Protein AF-A0A1B7NKP1-F1 (afdb_monomer)

Structure (mmCIF, N/CA/C/O backbone):
data_AF-A0A1B7NKP1-F1
#
_entry.id   AF-A0A1B7NKP1-F1
#
loop_
_atom_site.group_PDB
_atom_site.id
_atom_site.type_symbol
_atom_site.label_atom_id
_atom_site.label_alt_id
_atom_site.label_comp_id
_atom_site.label_asym_id
_atom_site.label_entity_id
_atom_site.label_seq_id
_atom_site.pdbx_PDB_ins_code
_atom_site.Cartn_x
_atom_site.Cartn_y
_atom_site.Cartn_z
_atom_site.occupancy
_atom_site.B_iso_or_equiv
_atom_site.auth_seq_id
_atom_site.auth_comp_id
_atom_site.auth_asym_id
_atom_site.auth_atom_id
_atom_site.pdbx_PDB_model_num
ATOM 1 N N . MET A 1 1 ? 23.102 33.618 -2.587 1.00 54.59 1 MET A N 1
ATOM 2 C CA . MET A 1 1 ? 21.945 33.938 -1.726 1.00 54.59 1 MET A CA 1
ATOM 3 C C . MET A 1 1 ? 21.335 32.605 -1.342 1.00 54.59 1 MET A C 1
ATOM 5 O O . MET A 1 1 ? 20.872 31.903 -2.227 1.00 54.59 1 MET A O 1
ATOM 9 N N . THR A 1 2 ? 21.498 32.183 -0.093 1.00 71.25 2 THR A N 1
ATOM 10 C CA . THR A 1 2 ? 20.947 30.926 0.433 1.00 71.25 2 THR A CA 1
ATOM 11 C C . THR A 1 2 ? 19.439 31.083 0.579 1.00 71.25 2 THR A C 1
ATOM 13 O O . THR A 1 2 ? 18.993 32.068 1.164 1.00 71.25 2 THR A O 1
ATOM 16 N N . ASP A 1 3 ? 18.667 30.160 0.007 1.00 83.44 3 ASP A N 1
ATOM 17 C CA . ASP A 1 3 ? 17.209 30.192 0.085 1.00 83.44 3 ASP A CA 1
ATOM 18 C C . ASP A 1 3 ? 16.758 29.582 1.427 1.00 83.44 3 ASP A C 1
ATOM 20 O O . ASP A 1 3 ? 16.973 28.386 1.657 1.00 83.44 3 ASP A O 1
ATOM 24 N N . PRO A 1 4 ? 16.169 30.374 2.340 1.00 83.25 4 PRO A N 1
ATOM 25 C CA . PRO A 1 4 ? 15.751 29.892 3.655 1.00 83.25 4 PRO A CA 1
ATOM 26 C C . PRO A 1 4 ? 14.661 28.813 3.574 1.00 83.25 4 PRO A C 1
ATOM 28 O O . PRO A 1 4 ? 14.541 28.002 4.493 1.00 83.25 4 PRO A O 1
ATOM 31 N N . ILE A 1 5 ? 13.888 28.760 2.482 1.00 84.56 5 ILE A N 1
ATOM 32 C CA . ILE A 1 5 ? 12.845 27.743 2.289 1.00 84.56 5 ILE A CA 1
ATOM 33 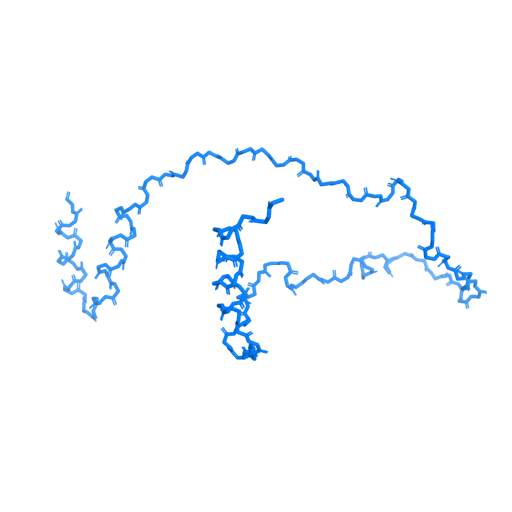C C . ILE A 1 5 ? 13.465 26.363 2.059 1.00 84.56 5 ILE A C 1
ATOM 35 O O . ILE A 1 5 ? 12.994 25.374 2.622 1.00 84.56 5 ILE A O 1
ATOM 39 N N . ILE A 1 6 ? 14.556 26.299 1.291 1.00 87.25 6 ILE A N 1
ATOM 40 C CA . ILE A 1 6 ? 15.289 25.053 1.042 1.00 87.25 6 ILE A CA 1
ATOM 41 C C . ILE A 1 6 ? 15.914 24.533 2.340 1.00 87.25 6 ILE A C 1
ATOM 43 O O . ILE A 1 6 ? 15.741 23.365 2.675 1.00 87.25 6 ILE A O 1
ATOM 47 N N . GLN A 1 7 ? 16.533 25.411 3.134 1.00 84.94 7 GLN A N 1
ATOM 48 C CA . GLN A 1 7 ? 17.125 25.026 4.422 1.00 84.94 7 GLN A CA 1
ATOM 49 C C . GLN A 1 7 ? 16.086 24.511 5.425 1.00 84.94 7 GLN A C 1
ATOM 51 O O . GLN A 1 7 ? 16.351 23.566 6.172 1.00 84.94 7 GLN A O 1
ATOM 56 N N . LEU A 1 8 ? 14.892 25.109 5.443 1.00 85.75 8 LEU A N 1
ATOM 57 C CA . LEU A 1 8 ? 13.801 24.650 6.295 1.00 85.75 8 LEU A CA 1
ATOM 58 C C . LEU A 1 8 ? 13.312 23.258 5.872 1.00 85.75 8 LEU A C 1
ATOM 60 O O . LEU A 1 8 ? 13.147 22.386 6.725 1.00 85.75 8 LEU A O 1
ATOM 64 N N . ALA A 1 9 ? 13.119 23.033 4.569 1.00 86.56 9 ALA A N 1
ATOM 65 C CA . ALA A 1 9 ? 12.706 21.734 4.042 1.00 86.56 9 ALA A CA 1
ATOM 66 C C . ALA A 1 9 ? 13.744 20.638 4.344 1.00 86.56 9 ALA A C 1
ATOM 68 O O . ALA A 1 9 ? 13.381 19.567 4.830 1.00 86.56 9 ALA A O 1
ATOM 69 N N . GLU A 1 10 ? 15.032 20.929 4.145 1.00 88.25 10 GLU A N 1
ATOM 70 C CA . GLU A 1 10 ? 16.140 20.021 4.467 1.00 88.25 10 GLU A CA 1
ATOM 71 C C . GLU A 1 10 ? 16.208 19.701 5.967 1.00 88.25 10 GLU A C 1
ATOM 73 O O . GLU A 1 10 ? 16.397 18.546 6.352 1.00 88.25 10 GLU A O 1
ATOM 78 N N . THR A 1 11 ? 16.006 20.702 6.828 1.00 90.12 11 THR A N 1
ATOM 79 C CA . THR A 1 11 ? 16.003 20.517 8.289 1.00 90.12 11 THR A CA 1
ATOM 80 C C . THR A 1 11 ? 14.841 19.637 8.736 1.00 90.12 11 THR A C 1
ATOM 82 O O . THR A 1 11 ? 15.030 18.724 9.534 1.00 90.12 11 THR A O 1
ATOM 85 N N . ILE A 1 12 ? 13.637 19.860 8.202 1.00 86.56 12 ILE A N 1
ATOM 86 C CA . ILE A 1 12 ? 12.468 19.029 8.522 1.00 86.56 12 ILE A CA 1
ATOM 87 C C . ILE A 1 12 ? 12.694 17.594 8.040 1.00 86.56 12 ILE A C 1
ATOM 89 O O . ILE A 1 12 ? 12.423 16.640 8.772 1.00 86.56 12 ILE A O 1
ATOM 93 N N . GLN A 1 13 ? 13.229 17.430 6.830 1.00 86.19 13 GLN A N 1
ATOM 94 C CA . GLN A 1 13 ? 13.495 16.114 6.267 1.00 86.19 13 GLN A CA 1
ATOM 95 C C . GLN A 1 13 ? 14.549 15.355 7.083 1.00 86.19 13 GLN A C 1
ATOM 97 O O . GLN A 1 13 ? 14.334 14.193 7.425 1.00 86.19 13 GLN A O 1
ATOM 102 N N . THR A 1 14 ? 15.648 16.007 7.461 1.00 86.44 14 THR A N 1
ATOM 103 C CA . THR A 1 14 ? 16.713 15.380 8.259 1.00 86.44 14 THR A CA 1
ATOM 104 C C . THR A 1 14 ? 16.302 15.123 9.708 1.00 86.44 14 THR A C 1
ATOM 106 O O . THR A 1 14 ? 16.667 14.085 10.256 1.00 86.44 14 THR A O 1
ATOM 109 N N . ALA A 1 15 ? 15.475 15.984 10.308 1.00 85.62 15 ALA A N 1
ATOM 110 C CA . ALA A 1 15 ? 14.928 15.775 11.651 1.00 85.62 15 ALA A CA 1
ATOM 111 C C . ALA A 1 15 ? 13.947 14.590 11.735 1.00 85.62 15 ALA A C 1
ATOM 113 O O . ALA A 1 15 ? 13.729 14.053 12.819 1.00 85.62 15 ALA A O 1
ATOM 114 N N . SER A 1 16 ? 13.356 14.174 10.608 1.00 87.88 16 SER A N 1
ATOM 115 C CA . SER A 1 16 ? 12.444 13.022 10.550 1.00 87.88 16 SER A CA 1
ATOM 116 C C . SER A 1 16 ? 13.153 11.661 10.512 1.00 87.88 16 SER A C 1
ATOM 118 O O . SER A 1 16 ? 12.508 10.626 10.684 1.00 87.88 16 SER A O 1
ATOM 120 N N . ILE A 1 17 ? 14.472 11.643 10.293 1.00 87.19 17 ILE A N 1
ATOM 121 C CA . ILE A 1 17 ? 15.261 10.411 10.231 1.00 87.19 17 ILE A CA 1
ATOM 122 C C . ILE A 1 17 ? 15.359 9.821 11.638 1.00 87.19 17 ILE A C 1
ATOM 124 O O . ILE A 1 17 ? 15.841 10.478 12.556 1.00 87.19 17 ILE A O 1
ATOM 128 N N . ASN A 1 18 ? 14.945 8.563 11.809 1.00 84.94 18 ASN A N 1
ATOM 129 C CA . ASN A 1 18 ? 15.154 7.836 13.057 1.00 84.94 18 ASN A CA 1
ATOM 130 C C . ASN A 1 18 ? 16.645 7.450 13.197 1.00 84.94 18 ASN A C 1
ATOM 132 O O . ASN A 1 18 ? 17.115 6.609 12.429 1.00 84.94 18 ASN A O 1
ATOM 136 N N . PRO A 1 19 ? 17.399 8.000 14.170 1.00 85.56 19 PRO A N 1
ATOM 137 C CA . PRO A 1 19 ? 18.820 7.687 14.339 1.00 85.56 19 PRO A CA 1
ATOM 138 C C . PRO A 1 19 ? 19.075 6.283 14.909 1.00 85.56 19 PRO A C 1
ATOM 140 O O . PRO A 1 19 ? 20.198 5.789 14.828 1.00 85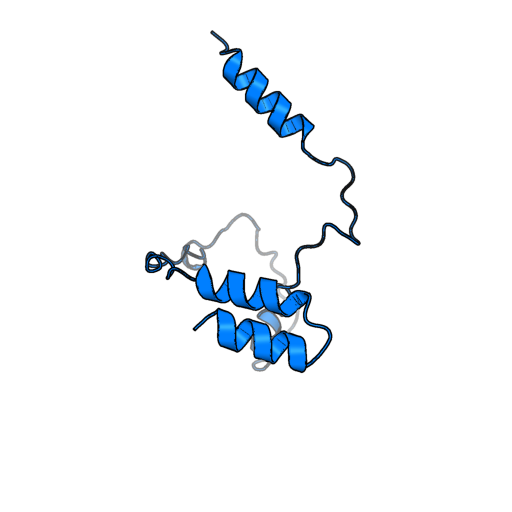.56 19 PRO A O 1
ATOM 143 N N . HIS A 1 20 ? 18.055 5.634 15.479 1.00 87.81 20 HIS A N 1
ATOM 144 C CA . HIS A 1 20 ? 18.163 4.312 16.099 1.00 87.81 20 HIS A CA 1
ATOM 145 C C . HIS A 1 20 ? 17.090 3.369 15.530 1.00 87.81 20 HIS A C 1
ATOM 147 O O . HIS A 1 20 ? 16.100 3.066 16.208 1.00 87.81 20 HIS A O 1
ATOM 153 N N . PRO A 1 21 ? 17.245 2.915 14.273 1.00 85.12 21 PRO A N 1
ATOM 154 C CA . PRO A 1 21 ? 16.324 1.953 13.679 1.00 85.12 21 PRO A CA 1
ATOM 155 C C . PRO A 1 21 ? 16.344 0.638 14.471 1.00 85.12 21 PRO A C 1
ATOM 157 O O . PRO A 1 21 ? 17.395 0.150 14.892 1.00 85.12 21 PRO A O 1
ATOM 160 N N . SER A 1 22 ? 15.169 0.050 14.696 1.00 83.62 22 SER A N 1
ATOM 161 C CA . SER A 1 22 ? 15.038 -1.237 15.387 1.00 83.62 22 SER A CA 1
ATOM 162 C C . SER A 1 22 ? 15.031 -2.364 14.363 1.00 83.62 22 SER A C 1
ATOM 164 O O . SER A 1 22 ? 14.118 -2.432 13.548 1.00 83.62 22 SER A O 1
ATOM 166 N N . ALA A 1 23 ? 15.974 -3.305 14.441 1.00 79.50 23 ALA A N 1
ATOM 167 C CA . ALA A 1 23 ? 15.996 -4.466 13.545 1.00 79.50 23 ALA A CA 1
ATOM 168 C C . ALA A 1 23 ? 14.705 -5.307 13.620 1.00 79.50 23 ALA A C 1
ATOM 170 O O . ALA A 1 23 ? 14.303 -5.922 12.646 1.00 79.50 23 ALA A O 1
ATOM 171 N N . THR A 1 24 ? 14.002 -5.316 14.752 1.00 81.44 24 THR A N 1
ATOM 172 C CA . THR A 1 24 ? 12.751 -6.076 14.879 1.00 81.44 24 THR A CA 1
ATOM 173 C C . THR A 1 24 ? 11.593 -5.460 14.082 1.00 81.44 24 THR A C 1
ATOM 175 O O . THR A 1 24 ? 10.676 -6.180 13.703 1.00 81.44 24 THR A O 1
ATOM 178 N N . HIS A 1 25 ? 11.618 -4.147 13.823 1.00 74.12 25 HIS A N 1
ATOM 179 C CA . HIS A 1 25 ? 10.470 -3.402 13.279 1.00 74.12 25 HIS A CA 1
ATOM 180 C C . HIS A 1 25 ? 10.761 -2.659 11.967 1.00 74.12 25 HIS A C 1
ATOM 182 O O . HIS A 1 25 ? 9.831 -2.360 11.228 1.00 74.12 25 HIS A O 1
ATOM 188 N N . ASP A 1 26 ? 12.029 -2.365 11.686 1.00 78.88 26 ASP A N 1
ATOM 189 C CA . ASP A 1 26 ? 12.501 -1.566 10.543 1.00 78.88 26 ASP A CA 1
ATOM 190 C C . ASP A 1 26 ? 13.167 -2.445 9.462 1.00 78.88 26 ASP A C 1
ATOM 192 O O . ASP A 1 26 ? 13.854 -1.976 8.556 1.00 78.88 26 ASP A O 1
ATOM 196 N N . ILE A 1 27 ? 13.001 -3.770 9.564 1.00 81.75 27 ILE A N 1
ATOM 197 C CA . ILE A 1 27 ? 13.381 -4.691 8.494 1.00 81.75 27 ILE A CA 1
ATOM 198 C C . ILE A 1 27 ? 12.259 -4.708 7.460 1.00 81.75 27 ILE A C 1
ATOM 200 O O . ILE A 1 27 ? 11.121 -5.082 7.746 1.00 81.75 27 ILE A O 1
ATOM 204 N N . ASN A 1 28 ? 12.608 -4.347 6.225 1.00 78.50 28 ASN A N 1
ATOM 205 C CA . ASN A 1 28 ? 11.729 -4.531 5.077 1.00 78.50 28 ASN A CA 1
ATOM 206 C C . ASN A 1 28 ? 11.313 -6.008 4.964 1.00 78.50 28 ASN A C 1
ATOM 208 O O . ASN A 1 28 ? 12.161 -6.889 5.138 1.00 78.50 28 ASN A O 1
ATOM 212 N N . PRO A 1 29 ? 10.046 -6.308 4.625 1.00 77.69 29 PRO A N 1
ATOM 213 C CA . PRO A 1 29 ? 9.607 -7.684 4.450 1.00 77.69 29 PRO A CA 1
ATOM 214 C C . PRO A 1 29 ? 10.487 -8.398 3.410 1.00 77.69 29 PRO A C 1
ATOM 216 O O . PRO A 1 29 ? 10.916 -7.776 2.429 1.00 77.69 29 PRO A O 1
ATOM 219 N N . PRO A 1 30 ? 10.772 -9.698 3.598 1.00 77.12 30 PRO A N 1
ATOM 220 C CA . PRO A 1 30 ? 11.634 -10.436 2.690 1.00 77.12 30 PRO A CA 1
ATOM 221 C C . PRO A 1 30 ? 11.036 -10.424 1.279 1.00 77.12 30 PRO A C 1
ATOM 223 O O . PRO A 1 30 ? 9.910 -10.862 1.055 1.00 77.12 30 PRO A O 1
ATOM 226 N N . THR A 1 31 ? 11.802 -9.920 0.313 1.00 76.25 31 THR A N 1
ATOM 227 C CA . THR A 1 31 ? 11.450 -9.975 -1.112 1.00 76.25 31 THR A CA 1
ATOM 228 C C . THR A 1 31 ? 12.181 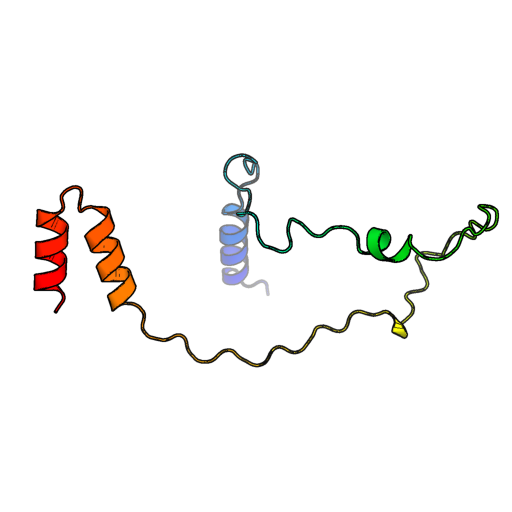-11.134 -1.785 1.00 76.25 31 THR A C 1
ATOM 230 O O . THR A 1 31 ? 13.168 -11.648 -1.257 1.00 76.25 31 THR A O 1
ATOM 233 N N . ALA A 1 32 ? 11.760 -11.524 -2.990 1.00 70.19 32 ALA A N 1
ATOM 234 C CA . ALA A 1 32 ? 12.418 -12.580 -3.771 1.00 70.19 32 ALA A C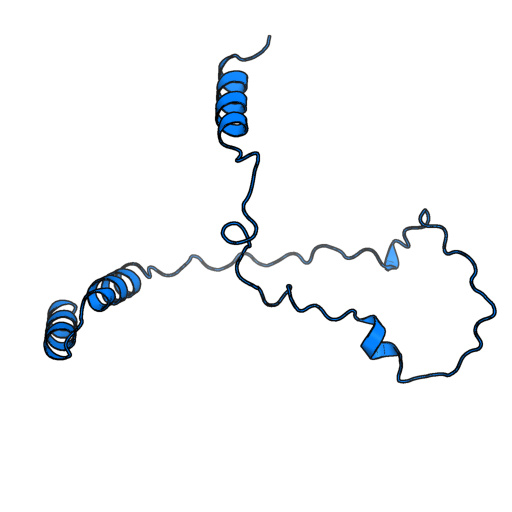A 1
ATOM 235 C C . ALA A 1 32 ? 13.926 -12.332 -4.023 1.00 70.19 32 ALA A C 1
ATOM 237 O O . ALA A 1 32 ? 14.666 -13.263 -4.325 1.00 70.19 32 ALA A O 1
ATOM 238 N N . ALA A 1 33 ? 14.409 -11.092 -3.874 1.00 66.62 33 ALA A N 1
ATOM 239 C CA . ALA A 1 33 ? 15.829 -10.752 -3.969 1.00 66.62 33 ALA A CA 1
ATOM 240 C C . ALA A 1 33 ? 16.625 -11.016 -2.675 1.00 66.62 33 ALA A C 1
ATOM 242 O O . ALA A 1 33 ? 17.852 -11.071 -2.727 1.00 66.62 33 ALA A O 1
ATOM 243 N N . SER A 1 34 ? 15.953 -11.202 -1.535 1.00 73.12 34 SER A N 1
ATOM 244 C CA . SER A 1 34 ? 16.589 -11.465 -0.238 1.00 73.12 34 SER A CA 1
ATOM 245 C C . SER A 1 34 ? 17.201 -12.868 -0.142 1.00 73.12 34 SER A C 1
ATOM 247 O O . SER A 1 34 ? 18.065 -13.089 0.697 1.00 73.12 34 SER A O 1
ATOM 249 N N . GLN A 1 35 ? 16.770 -13.803 -0.997 1.00 66.81 35 GLN A N 1
ATOM 250 C CA . GLN A 1 35 ? 17.284 -15.177 -1.074 1.00 66.81 35 GLN A CA 1
ATOM 251 C C . GLN A 1 35 ? 18.243 -15.384 -2.256 1.00 66.81 35 GLN A C 1
ATOM 253 O O . GLN A 1 35 ? 18.347 -16.490 -2.780 1.00 66.81 35 GLN A O 1
ATOM 258 N N . ARG A 1 36 ? 18.920 -14.333 -2.743 1.00 57.59 36 ARG A N 1
ATOM 259 C CA . ARG A 1 36 ? 19.887 -14.502 -3.836 1.00 57.59 36 ARG A CA 1
ATOM 260 C C . ARG A 1 36 ? 21.035 -15.398 -3.382 1.00 57.59 36 ARG A C 1
ATOM 262 O O . ARG A 1 36 ? 21.973 -14.940 -2.736 1.00 57.59 36 ARG A O 1
ATOM 269 N N . GLU A 1 37 ? 20.974 -16.663 -3.777 1.00 59.56 37 GLU A N 1
ATOM 270 C CA . GLU A 1 37 ? 22.136 -17.529 -3.737 1.00 59.56 37 GLU A CA 1
ATOM 271 C C . GLU A 1 37 ? 23.221 -16.957 -4.662 1.00 59.56 37 GLU A C 1
ATOM 273 O O . GLU A 1 37 ? 22.916 -16.501 -5.774 1.00 59.56 37 GLU A O 1
ATOM 278 N N . PRO A 1 38 ? 24.495 -16.948 -4.234 1.00 53.59 38 PRO A N 1
ATOM 279 C CA . PRO A 1 38 ? 25.586 -16.522 -5.091 1.00 53.59 38 PRO A CA 1
ATOM 280 C C . PRO A 1 38 ? 25.596 -17.387 -6.355 1.00 53.59 38 PRO A C 1
ATOM 282 O O . PRO A 1 38 ? 25.736 -18.604 -6.272 1.00 53.59 38 PRO A O 1
ATOM 285 N N . ALA A 1 39 ? 25.548 -16.769 -7.539 1.00 56.00 39 ALA A N 1
ATOM 286 C CA . ALA A 1 39 ? 25.616 -17.469 -8.831 1.00 56.00 39 ALA A CA 1
ATOM 287 C C . ALA A 1 39 ? 26.894 -18.327 -9.025 1.00 56.00 39 ALA A C 1
ATOM 289 O O . ALA A 1 39 ? 27.024 -19.051 -10.012 1.00 56.00 39 ALA A O 1
ATOM 290 N N . VAL A 1 40 ? 27.835 -18.264 -8.077 1.00 57.62 40 VAL A N 1
ATOM 291 C CA . VAL A 1 40 ? 29.037 -19.099 -7.991 1.00 57.62 40 VAL A CA 1
ATOM 292 C C . VAL A 1 40 ? 28.688 -20.584 -7.806 1.00 57.62 40 VAL A C 1
ATOM 294 O O . VAL A 1 40 ? 29.393 -21.436 -8.350 1.00 57.62 40 VAL A O 1
ATOM 297 N N . THR A 1 41 ? 27.578 -20.930 -7.139 1.00 51.75 41 THR A N 1
ATOM 298 C CA . THR A 1 41 ? 27.199 -22.342 -6.908 1.00 51.75 41 THR A CA 1
ATOM 299 C C . THR A 1 41 ? 26.739 -23.069 -8.177 1.00 51.75 41 THR A C 1
ATOM 301 O O . THR A 1 41 ? 26.855 -24.292 -8.257 1.00 51.75 41 THR A O 1
ATOM 304 N N . LEU A 1 42 ? 26.318 -22.347 -9.225 1.00 51.44 42 LEU A N 1
ATOM 305 C CA . LEU A 1 42 ? 25.913 -22.943 -10.508 1.00 51.44 42 LEU A CA 1
ATOM 306 C C . LEU A 1 42 ? 27.097 -23.339 -11.411 1.00 51.44 42 LEU A C 1
ATOM 308 O O . LEU A 1 42 ? 26.922 -24.141 -12.328 1.00 51.44 42 LEU A O 1
ATOM 312 N N . LYS A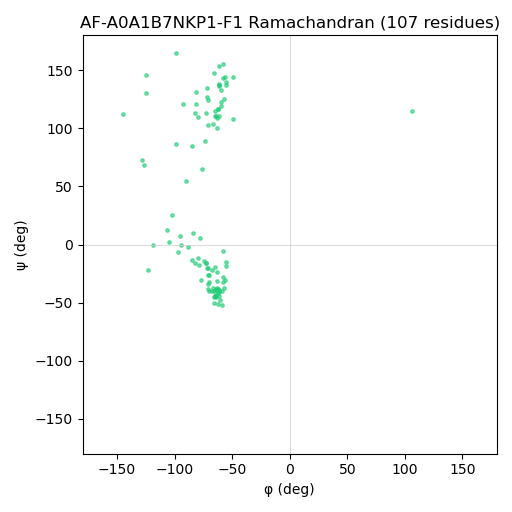 1 43 ? 28.308 -22.817 -11.169 1.00 49.28 43 LYS A N 1
ATOM 313 C CA . LYS A 1 43 ? 29.492 -23.070 -12.020 1.00 49.28 43 LYS A CA 1
ATOM 314 C C . LYS A 1 43 ? 30.410 -24.180 -11.493 1.00 49.28 43 LYS A C 1
ATOM 316 O O . LYS A 1 43 ? 31.312 -24.600 -12.209 1.00 49.28 43 LYS A O 1
ATOM 321 N N . ALA A 1 44 ? 30.157 -24.717 -10.298 1.00 49.12 44 ALA A N 1
ATOM 322 C CA . ALA A 1 44 ? 30.989 -25.762 -9.690 1.00 49.12 44 ALA A CA 1
ATOM 323 C C . ALA A 1 44 ? 30.751 -27.184 -10.248 1.00 49.12 44 ALA A C 1
ATOM 325 O O . ALA A 1 44 ? 31.325 -28.143 -9.740 1.00 49.12 44 ALA A O 1
ATOM 326 N N . ARG A 1 45 ? 29.919 -27.356 -11.288 1.00 49.00 45 ARG A N 1
ATOM 327 C CA . ARG A 1 45 ? 29.687 -28.672 -11.920 1.00 49.00 45 ARG A CA 1
ATOM 328 C C . ARG A 1 45 ? 30.553 -28.960 -13.145 1.00 49.00 45 ARG A C 1
ATOM 330 O O . ARG A 1 45 ? 30.349 -29.992 -13.770 1.00 49.00 45 ARG A O 1
ATOM 337 N N . HIS A 1 46 ? 31.531 -28.117 -13.480 1.00 49.44 46 HIS A N 1
ATOM 338 C CA . HIS A 1 46 ? 32.503 -28.450 -14.519 1.00 49.44 46 HIS A CA 1
ATOM 339 C C . HIS A 1 46 ? 33.901 -27.899 -14.192 1.00 49.44 46 HIS A C 1
ATOM 341 O O . HIS A 1 46 ? 34.130 -26.699 -14.262 1.00 49.44 46 HIS A O 1
ATOM 347 N N . HIS A 1 47 ? 34.818 -28.842 -13.923 1.00 41.16 47 HIS A N 1
ATOM 348 C CA . HIS A 1 47 ? 36.291 -28.776 -14.003 1.00 41.16 47 HIS A CA 1
ATOM 349 C C . HIS A 1 47 ? 37.056 -28.699 -12.663 1.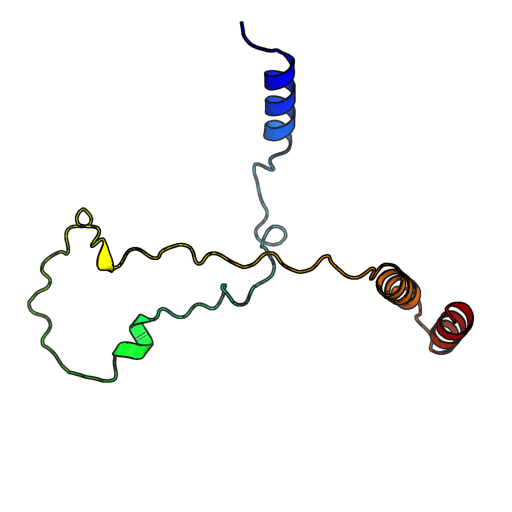00 41.16 47 HIS A C 1
ATOM 351 O O . HIS A 1 47 ? 36.991 -27.685 -11.972 1.00 41.16 47 HIS A O 1
ATOM 357 N N . PRO A 1 48 ? 37.866 -29.724 -12.320 1.00 46.16 48 PRO A N 1
ATOM 358 C CA . PRO A 1 48 ? 38.885 -29.597 -11.288 1.00 46.16 48 PRO A CA 1
ATOM 359 C C . PRO A 1 48 ? 40.097 -28.879 -11.898 1.00 46.16 48 PRO A C 1
ATOM 361 O O . PRO A 1 48 ? 40.789 -29.438 -12.749 1.00 46.16 48 PRO A O 1
ATOM 364 N N . ARG A 1 49 ? 40.361 -27.630 -11.497 1.00 43.06 49 ARG A N 1
ATOM 365 C CA . ARG A 1 49 ? 41.609 -26.932 -11.844 1.00 43.06 49 ARG A CA 1
ATOM 366 C C . ARG A 1 49 ? 42.307 -26.441 -10.575 1.00 43.06 49 ARG A C 1
ATOM 368 O O . ARG A 1 49 ? 41.685 -25.859 -9.696 1.00 43.06 49 ARG A O 1
ATOM 375 N N . SER A 1 50 ? 43.594 -26.773 -10.514 1.00 39.47 50 SER A N 1
ATOM 376 C CA . SER A 1 50 ? 44.559 -26.609 -9.420 1.00 39.47 50 SER A CA 1
ATOM 377 C C . SER A 1 50 ? 44.593 -25.197 -8.791 1.00 39.47 50 SER A C 1
ATOM 379 O O . SER A 1 50 ? 44.484 -24.220 -9.535 1.00 39.47 50 SER A O 1
ATOM 381 N N . PRO A 1 51 ? 44.802 -25.048 -7.465 1.00 49.81 51 PRO A N 1
ATOM 382 C CA . PRO A 1 51 ? 44.726 -23.768 -6.755 1.00 49.81 51 PRO A CA 1
ATOM 383 C C . PRO A 1 51 ? 46.081 -23.030 -6.704 1.00 49.81 51 PRO A C 1
ATOM 385 O O . PRO A 1 51 ? 46.558 -22.709 -5.620 1.00 49.81 51 PRO A O 1
ATOM 388 N N . SER A 1 52 ? 46.736 -22.787 -7.848 1.00 51.34 52 SER A N 1
ATOM 389 C CA . SER A 1 52 ? 48.089 -22.182 -7.861 1.00 51.34 52 SER A CA 1
ATOM 390 C C . SER A 1 52 ? 48.235 -20.833 -8.574 1.00 51.34 52 SER A C 1
ATOM 392 O O . SER A 1 52 ? 49.324 -20.279 -8.527 1.00 51.34 52 SER A O 1
ATOM 394 N N . ASP A 1 53 ? 47.184 -20.256 -9.158 1.00 50.06 53 ASP A N 1
ATOM 395 C CA . ASP A 1 53 ? 47.259 -18.913 -9.758 1.00 50.06 53 ASP A CA 1
ATOM 396 C C . ASP A 1 53 ? 46.166 -18.009 -9.184 1.00 50.06 53 ASP A C 1
ATOM 398 O O . ASP A 1 53 ? 45.217 -17.608 -9.856 1.00 50.06 53 ASP A O 1
ATOM 402 N N . ALA A 1 54 ? 46.294 -17.677 -7.898 1.00 55.59 54 ALA A N 1
ATOM 403 C CA . ALA A 1 54 ? 45.616 -16.521 -7.323 1.00 55.59 54 ALA A CA 1
ATOM 404 C C . ALA A 1 54 ? 46.362 -15.247 -7.752 1.00 55.59 54 A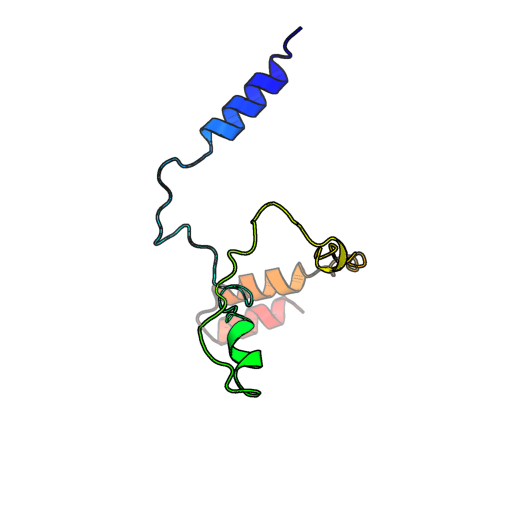LA A C 1
ATOM 406 O O . ALA A 1 54 ? 46.956 -14.546 -6.935 1.00 55.59 54 ALA A O 1
ATOM 407 N N . THR A 1 55 ? 46.366 -14.951 -9.054 1.00 53.28 55 THR A N 1
ATOM 408 C CA . THR A 1 55 ? 46.690 -13.603 -9.518 1.00 53.28 55 THR A CA 1
ATOM 409 C C . THR A 1 55 ? 45.582 -12.707 -8.985 1.00 53.28 55 THR A C 1
ATOM 411 O O . THR A 1 55 ? 44.423 -12.841 -9.376 1.00 53.28 55 THR A O 1
ATOM 414 N N . SER A 1 56 ? 45.925 -11.850 -8.026 1.00 56.22 56 SER A N 1
ATOM 415 C CA . SER A 1 56 ? 45.036 -10.835 -7.478 1.00 56.22 56 SER A CA 1
ATOM 416 C C . SER A 1 56 ? 44.402 -10.066 -8.636 1.00 56.22 56 SER A C 1
ATOM 418 O O . SER A 1 56 ? 45.088 -9.316 -9.332 1.00 56.22 56 SER A O 1
ATOM 420 N N . ILE A 1 57 ? 43.112 -10.282 -8.886 1.00 56.53 57 ILE A N 1
ATOM 421 C CA . ILE A 1 57 ? 42.371 -9.466 -9.841 1.00 56.53 57 ILE A CA 1
ATOM 422 C C . ILE A 1 57 ? 42.371 -8.053 -9.261 1.00 56.53 57 ILE A C 1
ATOM 424 O O . ILE A 1 57 ? 41.788 -7.813 -8.205 1.00 56.53 57 ILE A O 1
ATOM 428 N N . SER A 1 58 ? 43.104 -7.145 -9.905 1.00 54.78 58 SER A N 1
ATOM 429 C CA . SER A 1 58 ? 43.165 -5.744 -9.506 1.00 54.78 58 SER A CA 1
ATOM 430 C C . SER A 1 58 ? 41.749 -5.169 -9.580 1.00 54.78 58 SER A C 1
ATOM 432 O O . SER A 1 58 ? 41.144 -5.168 -10.651 1.00 54.78 58 SER A O 1
ATOM 434 N N . THR A 1 59 ? 41.220 -4.702 -8.446 1.00 58.41 59 THR A N 1
ATOM 435 C CA . THR A 1 59 ? 39.866 -4.121 -8.303 1.00 58.41 59 THR A CA 1
ATOM 436 C C . THR A 1 59 ? 39.605 -2.939 -9.254 1.00 58.41 59 THR A C 1
ATOM 438 O O . THR A 1 59 ? 38.463 -2.542 -9.452 1.00 58.41 59 THR A O 1
ATOM 441 N N . ASP A 1 60 ? 40.662 -2.389 -9.850 1.00 62.00 60 ASP A N 1
ATOM 442 C CA . ASP A 1 60 ? 40.656 -1.177 -10.669 1.00 62.00 60 ASP A CA 1
ATOM 443 C C . ASP A 1 60 ? 40.283 -1.409 -12.149 1.00 62.00 60 ASP A C 1
ATOM 445 O O . ASP A 1 60 ? 39.964 -0.471 -12.874 1.00 62.00 60 ASP A O 1
ATOM 449 N N . ILE A 1 61 ? 40.272 -2.659 -12.631 1.00 58.41 61 ILE A N 1
ATOM 450 C CA . ILE A 1 61 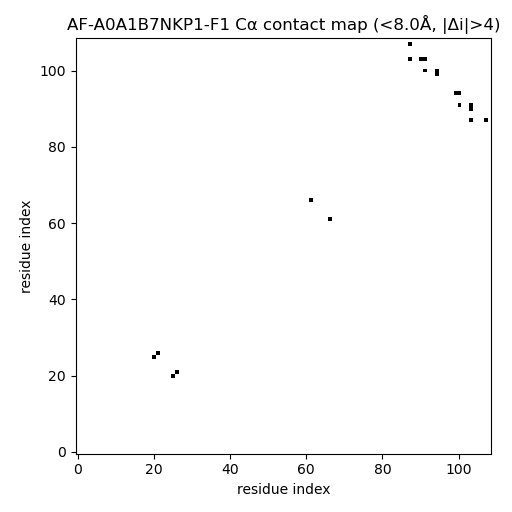? 39.881 -2.955 -14.020 1.00 58.41 61 ILE A CA 1
ATOM 451 C C . ILE A 1 61 ? 38.428 -3.425 -14.034 1.00 58.41 61 ILE A C 1
ATOM 453 O O . ILE A 1 61 ? 38.121 -4.619 -13.987 1.00 58.41 61 ILE A O 1
ATOM 457 N N . VAL A 1 62 ? 37.511 -2.462 -14.109 1.00 64.19 62 VAL A N 1
ATOM 458 C CA . VAL A 1 62 ? 36.115 -2.732 -14.463 1.00 64.19 62 VAL A CA 1
ATOM 459 C C . VAL A 1 62 ? 36.080 -3.097 -15.947 1.00 64.19 62 VAL A C 1
ATOM 461 O O . VAL A 1 62 ? 36.191 -2.231 -16.808 1.00 64.19 62 VAL A O 1
ATOM 464 N N . ASP A 1 63 ? 35.959 -4.390 -16.250 1.00 65.94 63 ASP A N 1
ATOM 465 C CA . ASP A 1 63 ? 35.745 -4.890 -17.610 1.00 65.94 63 ASP A CA 1
ATOM 466 C C . ASP A 1 63 ? 34.411 -4.332 -18.151 1.00 65.94 63 ASP A C 1
ATOM 468 O O . ASP A 1 63 ? 33.344 -4.741 -17.674 1.00 65.94 63 ASP A O 1
ATOM 472 N N . PRO A 1 64 ? 34.426 -3.415 -19.140 1.00 65.56 64 PRO A N 1
ATOM 473 C CA . PRO A 1 64 ? 33.215 -2.758 -19.620 1.00 65.56 64 PRO A CA 1
ATOM 474 C C . PRO A 1 64 ? 32.238 -3.741 -20.276 1.00 65.56 64 PRO A C 1
ATOM 476 O O . PRO A 1 64 ? 31.045 -3.449 -20.358 1.00 65.56 64 PRO A O 1
ATOM 479 N N . SER A 1 65 ? 32.715 -4.919 -20.698 1.00 67.69 65 SER A N 1
ATOM 480 C CA . SER A 1 65 ? 31.870 -5.987 -21.243 1.00 67.69 65 SER A CA 1
ATOM 481 C C . SER A 1 65 ? 31.058 -6.730 -20.170 1.00 67.69 65 SER A C 1
ATOM 483 O O . SER A 1 65 ? 30.094 -7.424 -20.495 1.00 67.69 65 SER A O 1
ATOM 485 N N . ARG A 1 66 ? 31.406 -6.558 -18.886 1.00 64.19 66 ARG A N 1
ATOM 486 C CA . ARG A 1 66 ? 30.706 -7.133 -17.722 1.00 64.19 66 ARG A CA 1
ATOM 487 C C . ARG A 1 66 ? 29.865 -6.115 -16.960 1.00 64.19 66 ARG A C 1
ATOM 489 O O . ARG A 1 66 ? 29.253 -6.468 -15.950 1.00 64.19 66 ARG A O 1
ATOM 496 N N . THR A 1 67 ? 29.812 -4.871 -17.429 1.00 74.12 67 THR A N 1
ATOM 497 C CA . THR A 1 67 ? 28.978 -3.832 -16.831 1.00 74.12 67 THR A CA 1
ATOM 498 C C . THR A 1 67 ? 27.511 -4.209 -16.993 1.00 74.12 67 THR A C 1
ATOM 500 O O . THR A 1 67 ? 26.989 -4.283 -18.106 1.00 74.12 67 THR A O 1
ATOM 503 N N . ILE A 1 68 ? 26.832 -4.454 -15.871 1.00 74.50 68 ILE A N 1
ATOM 504 C CA . ILE A 1 68 ? 25.393 -4.713 -15.854 1.00 74.50 68 ILE A CA 1
ATOM 505 C C . ILE A 1 68 ? 24.702 -3.423 -16.286 1.00 74.50 68 ILE A C 1
ATOM 507 O O . ILE A 1 68 ? 24.610 -2.468 -15.515 1.00 74.50 68 ILE A O 1
ATOM 511 N N . GLN A 1 69 ? 24.230 -3.383 -17.528 1.00 75.44 69 GLN A N 1
ATOM 512 C CA . GLN A 1 69 ? 23.424 -2.263 -17.981 1.00 75.44 69 GLN A CA 1
ATOM 513 C C . GLN A 1 69 ? 22.043 -2.331 -17.321 1.00 75.44 69 GLN A C 1
ATOM 515 O O . GLN A 1 69 ? 21.445 -3.412 -17.254 1.00 75.44 69 GLN A O 1
ATOM 520 N N . PRO A 1 70 ? 21.522 -1.201 -16.813 1.00 73.75 70 PRO A N 1
ATOM 521 C CA . PRO A 1 70 ? 20.176 -1.161 -16.274 1.00 73.75 70 PRO A CA 1
ATOM 522 C C . PRO A 1 70 ? 19.198 -1.486 -17.402 1.00 73.75 70 PRO A C 1
ATOM 524 O O . PRO A 1 70 ? 19.105 -0.767 -18.396 1.00 73.75 70 PRO A O 1
ATOM 527 N N . LEU A 1 71 ? 18.476 -2.595 -17.253 1.00 76.88 71 LEU A N 1
ATOM 528 C CA . LEU A 1 71 ? 17.452 -2.991 -18.207 1.00 76.88 71 LEU A CA 1
ATOM 529 C C . LEU A 1 71 ? 16.361 -1.914 -18.219 1.00 76.88 71 LEU A C 1
ATOM 531 O O . LEU A 1 71 ? 15.701 -1.694 -17.199 1.00 76.88 71 LEU A O 1
ATOM 535 N N . GLN A 1 72 ? 16.179 -1.243 -19.358 1.00 77.12 72 GLN A N 1
ATOM 536 C CA . GLN A 1 72 ? 15.090 -0.289 -19.538 1.00 77.12 72 GLN A CA 1
ATOM 537 C C . GLN A 1 72 ? 13.765 -1.044 -19.429 1.00 77.12 72 GLN A C 1
ATOM 539 O O . GLN A 1 72 ? 13.424 -1.868 -20.277 1.00 77.12 72 GLN A O 1
ATOM 544 N N . ARG A 1 73 ? 13.038 -0.809 -18.334 1.00 76.50 73 ARG A N 1
ATOM 545 C CA . ARG A 1 73 ? 11.715 -1.394 -18.121 1.00 76.50 73 ARG A CA 1
ATOM 546 C C . ARG A 1 73 ? 10.702 -0.561 -18.889 1.00 76.50 73 ARG A C 1
ATOM 548 O O . ARG A 1 73 ? 10.693 0.661 -18.763 1.00 76.50 73 ARG A O 1
ATOM 555 N N . ALA A 1 74 ? 9.849 -1.227 -19.659 1.00 84.88 74 ALA A N 1
ATOM 556 C CA . ALA A 1 74 ? 8.692 -0.574 -20.246 1.00 84.88 74 ALA A CA 1
ATOM 557 C C . ALA A 1 74 ? 7.821 0.034 -19.128 1.00 84.88 74 ALA A C 1
ATOM 559 O O . ALA A 1 74 ? 7.720 -0.565 -18.048 1.00 84.88 74 ALA A O 1
ATOM 560 N N . PRO A 1 75 ? 7.210 1.211 -19.356 1.00 84.12 75 PRO A N 1
ATOM 561 C CA . PRO A 1 75 ? 6.279 1.784 -18.398 1.00 84.12 75 PRO A CA 1
ATOM 562 C C . PRO A 1 75 ? 5.121 0.808 -18.177 1.00 84.12 75 PRO A C 1
ATOM 564 O O . PRO A 1 75 ? 4.569 0.252 -19.128 1.00 84.12 75 PRO A O 1
ATOM 567 N N . LEU A 1 76 ? 4.786 0.576 -16.908 1.00 83.69 76 LEU A N 1
ATOM 568 C CA . LEU A 1 76 ? 3.634 -0.241 -16.549 1.00 83.69 76 LEU A CA 1
ATOM 569 C C . LEU A 1 76 ? 2.348 0.467 -16.999 1.00 83.69 76 LEU A C 1
ATOM 571 O O . LEU A 1 76 ? 2.300 1.702 -16.991 1.00 83.69 76 LEU A O 1
ATOM 575 N N . PRO A 1 77 ? 1.304 -0.290 -17.376 1.00 85.56 77 PRO A N 1
ATOM 576 C CA . PRO A 1 77 ? -0.005 0.295 -17.626 1.00 85.56 77 PRO A CA 1
ATOM 577 C C . PRO A 1 77 ? -0.504 1.036 -16.373 1.00 85.56 77 PRO A C 1
ATOM 579 O O . PRO A 1 77 ? -0.086 0.705 -15.256 1.00 85.56 77 PRO A O 1
ATOM 582 N N . PRO A 1 78 ? -1.396 2.031 -16.533 1.00 84.75 78 PRO A N 1
ATOM 583 C CA . PRO A 1 78 ? -2.020 2.687 -15.391 1.00 84.75 78 PRO A CA 1
ATOM 584 C C . PRO A 1 78 ? -2.688 1.633 -14.505 1.00 84.75 78 PRO A C 1
ATOM 586 O O . PRO A 1 78 ? -3.310 0.696 -15.012 1.00 84.75 78 PRO A O 1
ATOM 589 N N . MET A 1 79 ? -2.526 1.763 -13.185 1.00 83.88 79 MET A N 1
ATOM 590 C CA . MET A 1 79 ? -3.135 0.803 -12.270 1.00 83.88 79 MET A CA 1
ATOM 591 C C . MET A 1 79 ? -4.658 0.830 -12.430 1.00 83.88 79 MET A C 1
ATOM 593 O O . MET A 1 79 ? -5.234 1.921 -12.496 1.00 83.88 79 MET A O 1
ATOM 597 N N . PRO A 1 80 ? -5.311 -0.344 -12.474 1.00 85.44 80 PRO A N 1
ATOM 598 C CA . PRO A 1 80 ? -6.762 -0.405 -12.452 1.00 85.44 80 PRO A CA 1
ATOM 599 C C . PRO A 1 80 ? -7.293 0.208 -11.154 1.00 85.44 80 PRO A C 1
ATOM 601 O O . PRO A 1 80 ? -6.606 0.226 -10.127 1.00 85.44 80 PRO A O 1
ATOM 604 N N . ASP A 1 81 ? -8.524 0.714 -11.199 1.00 87.06 81 ASP A N 1
ATOM 605 C CA . ASP A 1 81 ? -9.175 1.248 -10.010 1.00 87.06 81 ASP A CA 1
ATOM 606 C C . ASP A 1 81 ? -9.606 0.100 -9.085 1.00 87.06 81 ASP A C 1
ATOM 608 O O . ASP A 1 81 ? -10.703 -0.442 -9.183 1.00 87.06 81 ASP A O 1
ATOM 612 N N . LEU A 1 82 ? -8.702 -0.287 -8.186 1.00 88.56 82 LEU A N 1
ATOM 613 C CA . LEU A 1 82 ? -8.928 -1.326 -7.181 1.00 88.56 82 LEU A CA 1
ATOM 614 C C . LEU A 1 82 ? -9.625 -0.784 -5.925 1.00 88.56 82 LEU A C 1
ATOM 616 O O . LEU A 1 82 ? -9.690 -1.485 -4.915 1.00 88.56 82 LEU A O 1
ATOM 620 N N . ARG A 1 83 ? -10.125 0.463 -5.930 1.00 86.00 83 ARG A N 1
ATOM 621 C CA . ARG A 1 83 ? -10.720 1.079 -4.730 1.00 86.00 83 ARG A CA 1
ATOM 622 C C . ARG A 1 83 ? -11.875 0.257 -4.174 1.00 86.00 83 ARG A C 1
ATOM 624 O O . ARG A 1 83 ? -11.970 0.145 -2.957 1.00 86.00 83 ARG A O 1
ATOM 631 N N . PHE A 1 84 ? -12.683 -0.338 -5.049 1.00 85.94 84 PHE A N 1
ATOM 632 C CA . PHE A 1 84 ? -13.796 -1.203 -4.665 1.00 85.94 84 PHE A CA 1
ATOM 633 C C . PHE A 1 84 ? -13.318 -2.492 -3.980 1.00 85.94 84 PHE A C 1
ATOM 635 O O . PHE A 1 84 ? -13.738 -2.799 -2.868 1.00 85.94 84 PHE A O 1
ATOM 642 N N . GLU A 1 85 ? -12.371 -3.210 -4.589 1.00 89.88 85 GLU A N 1
ATOM 643 C CA . GLU A 1 85 ? -11.834 -4.457 -4.029 1.00 89.88 85 GLU A CA 1
ATOM 644 C C . GLU A 1 85 ? -11.157 -4.221 -2.676 1.00 89.88 85 GLU A C 1
ATOM 646 O O . GLU A 1 85 ? -11.347 -4.979 -1.724 1.00 89.88 85 GLU A O 1
ATOM 651 N N . GLN A 1 86 ? -10.406 -3.125 -2.560 1.00 90.12 86 GLN A N 1
ATOM 652 C CA . GLN A 1 86 ? -9.761 -2.750 -1.307 1.00 90.12 86 GLN A CA 1
ATOM 653 C C . GLN A 1 86 ? -10.786 -2.345 -0.241 1.00 90.12 86 GLN A C 1
ATOM 655 O O . GLN A 1 86 ? -10.639 -2.743 0.916 1.00 90.12 86 GLN A O 1
ATOM 660 N N . SER A 1 87 ? -11.844 -1.606 -0.602 1.00 89.06 87 SER A N 1
ATOM 661 C CA . SER A 1 87 ? -12.919 -1.278 0.344 1.00 89.06 87 SER A CA 1
ATOM 662 C C . SER A 1 87 ? -13.709 -2.510 0.783 1.00 89.06 87 SER A C 1
ATOM 664 O O . SER A 1 87 ? -14.034 -2.622 1.966 1.00 89.06 87 SER A O 1
ATOM 666 N N . TYR A 1 88 ? -13.944 -3.462 -0.121 1.00 89.12 88 TYR A N 1
ATOM 667 C CA . TYR A 1 88 ? -14.598 -4.732 0.183 1.00 89.12 88 TYR A CA 1
ATOM 668 C C . TYR A 1 88 ? -13.774 -5.552 1.182 1.00 89.12 88 TYR A C 1
ATOM 670 O O . TYR A 1 88 ? -14.268 -5.933 2.246 1.00 89.12 88 TYR A O 1
ATOM 678 N N . LEU A 1 89 ? -12.480 -5.749 0.907 1.00 91.12 89 LEU A N 1
ATOM 679 C CA . LEU A 1 89 ? -11.572 -6.471 1.805 1.00 91.12 89 LEU A CA 1
ATOM 680 C C . LEU A 1 89 ? -11.419 -5.769 3.161 1.00 91.12 89 LEU A C 1
ATOM 682 O O . LEU A 1 89 ? -11.385 -6.428 4.203 1.00 91.12 89 LEU A O 1
ATOM 686 N N . ALA A 1 90 ? -11.380 -4.435 3.172 1.00 90.00 90 ALA A N 1
ATOM 687 C CA . ALA A 1 90 ? -11.369 -3.657 4.407 1.00 90.00 90 ALA A CA 1
ATOM 688 C C . ALA A 1 90 ? -12.662 -3.847 5.220 1.00 90.00 90 ALA A C 1
ATOM 690 O O . ALA A 1 90 ? -12.598 -3.961 6.445 1.00 90.00 90 ALA A O 1
ATOM 691 N N . SER A 1 91 ? -13.817 -3.939 4.555 1.00 87.25 91 SER A N 1
ATOM 692 C CA . SER A 1 91 ? -15.110 -4.234 5.184 1.00 87.25 91 SER A CA 1
ATOM 693 C C . SER A 1 91 ? -15.138 -5.651 5.777 1.00 87.25 91 SER A C 1
ATOM 695 O O . SER A 1 91 ? -15.601 -5.852 6.903 1.00 87.25 91 SER A O 1
ATOM 697 N N . LEU A 1 92 ? -14.550 -6.629 5.076 1.00 90.31 92 LEU A N 1
ATOM 698 C CA . LEU A 1 92 ? -14.431 -8.014 5.542 1.00 90.31 92 LEU A CA 1
ATOM 699 C C . LEU A 1 92 ? -13.458 -8.198 6.712 1.00 90.31 92 LEU A C 1
ATOM 701 O O . LEU A 1 92 ? -13.644 -9.111 7.512 1.00 90.31 92 LEU A O 1
ATOM 705 N N . LYS A 1 93 ? -12.451 -7.331 6.865 1.00 90.25 93 LYS A N 1
ATOM 706 C CA . LYS A 1 93 ? -11.452 -7.424 7.946 1.00 90.25 93 LYS A CA 1
ATOM 707 C C . LYS A 1 93 ? -12.072 -7.428 9.352 1.00 90.25 93 LYS A C 1
ATOM 709 O O . LYS A 1 93 ? -11.504 -8.024 10.260 1.00 90.25 93 LYS A O 1
ATOM 714 N N . GLY A 1 94 ? -13.217 -6.767 9.539 1.00 86.75 94 GLY A N 1
ATOM 715 C CA . GLY A 1 94 ? -13.958 -6.762 10.807 1.00 86.75 94 GLY A CA 1
ATOM 716 C C . GLY A 1 94 ? -15.067 -7.816 10.895 1.00 86.75 94 GLY A C 1
ATOM 717 O O . GLY A 1 94 ? -15.793 -7.864 11.889 1.00 86.75 94 GLY A O 1
ATOM 718 N N . ALA A 1 95 ? -15.274 -8.626 9.858 1.00 90.88 95 ALA A N 1
ATOM 719 C CA . ALA A 1 95 ? -16.363 -9.588 9.799 1.00 90.88 95 ALA A CA 1
ATOM 720 C C . ALA A 1 95 ? -15.978 -10.901 10.497 1.00 90.88 95 ALA A C 1
ATOM 722 O O . ALA A 1 95 ? -15.541 -11.857 9.871 1.00 90.88 95 ALA A O 1
ATOM 723 N N . GLU A 1 96 ? -16.166 -10.947 11.815 1.00 90.75 96 GLU A N 1
ATOM 724 C CA . GLU A 1 96 ? -15.848 -12.127 12.639 1.00 90.75 96 GLU A CA 1
ATOM 725 C C . GLU A 1 96 ? -16.834 -13.294 12.450 1.00 90.75 96 GLU A C 1
ATOM 727 O O . GLU A 1 96 ? -16.544 -14.429 12.822 1.00 90.75 96 GLU A O 1
ATOM 732 N N . THR A 1 97 ? -18.006 -13.039 11.860 1.00 94.25 97 THR A N 1
ATOM 733 C CA . THR A 1 97 ? -19.061 -14.037 11.644 1.00 94.25 97 THR A CA 1
ATOM 734 C C . THR A 1 97 ? -19.470 -14.132 10.178 1.00 94.25 97 THR A C 1
ATOM 736 O O . THR A 1 97 ? -19.549 -13.134 9.460 1.00 94.25 97 THR A O 1
ATOM 739 N N . TRP A 1 98 ? -19.820 -15.346 9.740 1.00 93.38 98 TRP A N 1
ATOM 740 C CA . TRP A 1 98 ? -20.270 -15.623 8.369 1.00 93.38 98 TRP A CA 1
ATOM 7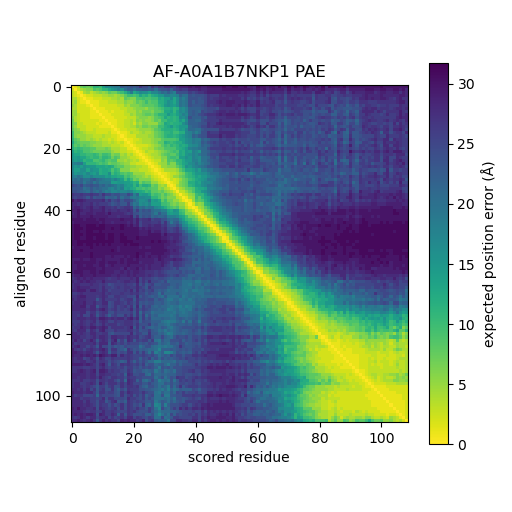41 C C . TRP A 1 98 ? -21.508 -14.802 7.965 1.00 93.38 98 TRP A C 1
ATOM 743 O O . TRP A 1 98 ? -21.635 -14.400 6.814 1.00 93.38 98 TRP A O 1
ATOM 753 N N . GLN A 1 99 ? -22.393 -14.492 8.919 1.00 94.75 99 GLN A N 1
ATOM 754 C CA . GLN A 1 99 ? -23.567 -13.637 8.700 1.00 94.75 99 GLN A CA 1
ATOM 755 C C . GLN A 1 99 ? -23.162 -12.210 8.324 1.00 94.75 99 GLN A C 1
ATOM 757 O O . GLN A 1 99 ? -23.770 -11.593 7.452 1.00 94.75 99 GLN A O 1
ATOM 762 N N . ARG A 1 100 ? -22.109 -11.689 8.963 1.00 91.19 100 ARG A N 1
ATOM 763 C CA . ARG A 1 100 ? -21.592 -10.347 8.702 1.00 91.19 100 ARG A CA 1
ATOM 764 C C . ARG A 1 100 ? -20.910 -10.277 7.340 1.00 91.19 100 ARG A C 1
ATOM 766 O O . ARG A 1 100 ? -21.113 -9.300 6.630 1.00 91.19 100 ARG A O 1
ATOM 773 N N . VAL A 1 101 ? -20.193 -11.334 6.952 1.00 90.94 101 VAL A N 1
ATOM 774 C CA . VAL A 1 101 ? -19.662 -11.496 5.588 1.00 90.94 101 VAL A CA 1
ATOM 775 C C . VAL A 1 101 ? -20.803 -11.483 4.569 1.00 90.94 101 VAL A C 1
ATOM 777 O O . VAL A 1 101 ? -20.786 -10.657 3.665 1.00 90.94 101 VAL A O 1
ATOM 780 N N . ALA A 1 102 ? -21.836 -12.311 4.759 1.00 94.88 102 ALA A N 1
ATOM 781 C CA . ALA A 1 102 ? -22.980 -12.382 3.846 1.00 94.88 102 ALA A CA 1
ATOM 782 C C . ALA A 1 102 ? -23.718 -11.036 3.702 1.00 94.88 102 ALA A C 1
ATOM 784 O O . ALA A 1 102 ? -24.098 -10.656 2.597 1.00 94.88 102 ALA A O 1
ATOM 785 N N . TRP A 1 103 ? -23.879 -10.290 4.800 1.00 94.31 103 TRP A N 1
ATOM 786 C CA . TRP A 1 103 ? -24.456 -8.943 4.776 1.00 94.31 103 TRP A CA 1
ATOM 787 C C . TRP A 1 103 ? -23.595 -7.942 3.998 1.00 94.31 103 TRP A C 1
ATOM 789 O O . TRP A 1 103 ? -24.123 -7.170 3.201 1.00 94.31 103 TRP A O 1
ATOM 799 N N . ILE A 1 104 ? -22.275 -7.954 4.216 1.00 92.75 104 ILE A N 1
ATOM 800 C CA . ILE A 1 104 ? -21.339 -7.094 3.483 1.00 92.75 104 ILE A CA 1
ATOM 801 C C . ILE A 1 104 ? -21.415 -7.406 1.989 1.00 92.75 104 ILE A C 1
ATOM 803 O O . ILE A 1 104 ? -21.585 -6.486 1.200 1.00 92.75 104 ILE A O 1
ATOM 807 N N . THR A 1 105 ? -21.377 -8.683 1.608 1.00 89.88 105 THR A N 1
ATOM 808 C CA . THR A 1 105 ? -21.468 -9.104 0.205 1.00 89.88 105 THR A CA 1
ATOM 809 C C . THR A 1 105 ? -22.792 -8.702 -0.444 1.00 89.88 105 THR A C 1
ATOM 811 O O . THR A 1 105 ? -22.788 -8.294 -1.595 1.00 89.88 105 THR A O 1
ATOM 814 N N . LEU A 1 106 ? -23.921 -8.781 0.268 1.00 92.88 106 LEU A N 1
ATOM 815 C CA . LEU A 1 106 ? -25.218 -8.356 -0.275 1.00 92.88 106 LEU A CA 1
ATOM 816 C C . LEU A 1 106 ? -25.316 -6.831 -0.447 1.00 92.88 106 LEU A C 1
ATOM 818 O O . LEU A 1 106 ? -26.009 -6.363 -1.342 1.00 92.88 106 LEU A O 1
ATOM 822 N N . ARG A 1 107 ? -24.649 -6.065 0.421 1.00 90.12 107 ARG A N 1
ATOM 823 C CA . ARG A 1 107 ? -24.642 -4.596 0.394 1.00 90.12 107 ARG A CA 1
ATOM 824 C C . ARG A 1 107 ? -23.739 -4.017 -0.700 1.00 90.12 107 ARG A C 1
ATOM 826 O O . ARG A 1 107 ? -23.997 -2.902 -1.137 1.00 90.12 107 ARG A O 1
ATOM 833 N N . ASP A 1 108 ? -22.662 -4.718 -1.042 1.00 82.94 108 ASP A N 1
ATOM 834 C CA . ASP A 1 108 ? -21.620 -4.236 -1.961 1.00 82.94 108 ASP A CA 1
ATOM 835 C C . ASP A 1 108 ? -21.916 -4.552 -3.443 1.00 82.94 108 ASP A C 1
ATOM 837 O O . ASP A 1 108 ? -21.133 -4.173 -4.309 1.00 82.94 108 ASP A O 1
ATOM 841 N N . GLN A 1 109 ? -23.030 -5.246 -3.724 1.00 75.81 109 GLN A N 1
ATOM 842 C CA . GLN A 1 109 ? -23.580 -5.503 -5.068 1.00 75.81 109 GLN A CA 1
ATOM 843 C C . GLN A 1 109 ? -24.407 -4.313 -5.564 1.00 75.81 109 GLN A C 1
ATOM 845 O O . GLN A 1 109 ? -24.335 -4.019 -6.777 1.00 75.81 109 GLN A O 1
#

Sequence (109 aa):
MTDPIIQLAETIQTASINPHPSATHDINPPTAASQREPAVTLKARHHPRSPSDATSISTDIVDPSRTIQPLQRAPLPPMPDLRFEQSYLASLKGAETWQRVAWITLRDQ

Radius of gyration: 27.05 Å; Cα contacts (8 Å, |Δi|>4): 10; chains: 1; bounding box: 73×64×37 Å

Secondary structure (DSSP, 8-state):
---HHHHHHHHHHHHTS-SS--TTTSSPPPPTTTT---GGGGSTTS----S-------TT---GGG--PPP-PPPPPPPP--HHHHHHHHHHTT--SHHHHHHHHHH--

InterPro domains:
  IPR013898 Mitophagy receptor Atg43 [PF08589] (9-105)
  IPR013898 Mitophagy receptor Atg43 [PTHR38699] (1-109)

Mean predicted aligned error: 19.92 Å

Foldseek 3Di:
DDDVVVVVVVVVVVVPDDPDDDPVPPDDPDDPVNPDDPPVVVPVPDDDDDPDDPPPPPPPDPPPVPPDDPPDDDDDDDDPPCVLVVVLVVQCVPPPDPVSNVVSVVVSD

Solvent-accessible surface area (backbone atoms only — not comparable to full-atom values): 7625 Å² total; per-residue (Å²): 133,86,58,67,68,58,55,49,53,51,49,55,57,60,69,67,56,72,92,76,76,47,76,92,76,67,57,76,78,87,50,89,73,74,70,66,71,66,75,68,72,76,58,76,85,69,81,95,73,82,97,78,78,85,72,77,78,64,88,83,68,75,58,75,92,71,58,82,71,82,76,84,72,77,83,74,77,82,79,76,87,53,63,63,62,52,51,50,52,59,60,48,73,74,40,88,42,73,68,50,41,52,52,51,58,66,70,75,110

pLDDT: mean 75.59, std 15.2, range [39.47, 94.88]

Organism: NCBI:txid1955775

=== Feature glossary ===
Legend for the data blocks above and below:

— What the protein is —

The amino-acid sequence is the protein's primary structure: the linear order of residues from the N-terminus to the C-terminus, written in one-letter code. Everything else here — the 3D coordinates, the secondary structure, the domain annotations — is ultimately a consequence of this string.

Database cross-references. InterPro integrates a dozen domain/family signature databases into unified entries with residue-range hits. GO terms attach function/process/location labels with evidence codes. CATH codes position the fold in a four-level structural taxonomy. Organism is the NCBI-taxonomy species name.

— Where its atoms are —

The mmCIF block holds the 3D Cartesian coordinates of each backbone atom (N, Cα, C, O) in ångströms. mmCIF is the PDB's canonical archive format — a tagged-loop text representation of the atomic model.

The six renders are orthographic views along the three Cartesian axes in both directions. Representation (cartoon, sticks, or surface) and color scheme (sequence-rainbow or by-chain) vary across proteins so the training set covers all the common visualization conventions.

— Local backbone conformation —

Secondary structure is the local, repeating backbone conformation. DSSP classifies it into eight states by reading the hydrogen-bond network: three helix types (H, G, I), two β types (E, B), two non-regular types (T, S), and unstructured coil (-).

SS3 is a coarse helix/strand/coil call (letters a/b/c) made by the P-SEA algorithm from inter-Cα distances and dihedrals. It is less detailed than DSSP but needs only Cα positions.

Backbone dihedral angles. Every residue except chain termini has a φ (preceding-C → N → Cα → C) and a ψ (N → Cα → C → next-N). They are reported in degrees following the IUPAC sign convention. Secondary structure is essentially a statement about which (φ, ψ) basin each residue occupies.

— Global shape and packing —

The geometric summary reports three shape descriptors. Rg (radius of gyration) measures how spread out the Cα atoms are about their centre of mass; compact globular proteins have small Rg, elongated or unfolded ones large. Cα contacts (<8 Å, |i−j|>4) count long-range residue pairs in spatial proximity — high for tightly packed folds, near zero for rods or random coil. The bounding-box extents give the protein's footprint along x, y, z in Å.

Solvent accessibility: the surface area of each residue that a 1.4 Å water probe can touch, in Å². When only backbone atoms are present the absolute values are lower than full-atom SASA (side chains contribute most of the area) and are flagged as backbone-only.

Plot images: a contact map (which residues are close in 3D, as an N×N binary image), a Ramachandran scatter (backbone torsion angles, revealing secondary-structure composition at a glance), and — for AlphaFold structures — a PAE heatmap (pairwise prediction confidence).

— Structural neighborhood —

Foldseek's 3Di representation compresses backbone geometry into a per-residue letter drawn from a learned twenty-state alphabet. It captures the tertiary interaction pattern around each residue — which residues are packed against it in space, regardless of where they are in sequence.

Structural nearest neighbors (via Foldseek easy-search vs the PDB). Reported per hit: target PDB id, E-value, and alignment TM-score. A TM-score above ~0.5 is the conventional threshold for 'same fold'.

— Confidence and disorder —

pLDDT (predicted Local Distance Difference Test) is AlphaFold's per-residue confidence score, ranging from 0 to 100. Values above 90 indicate high confidence (typically well-packed cores); 70–90 is confident; 50–70 low confidence; below 50 usually means the region is disordered or the prediction is unreliable there. AlphaFold stores pLDDT in the mmCIF B-factor column.

For experimental (PDB) structures, the B-factor (temperature factor) quantifies the positional spread of each atom in the crystal — a combination of thermal vibration and static disorder — in units of Å². High B-factors mark flexible loops or poorly resolved regions; low B-factors mark the rigid, well-ordered core.

Predicted Aligned Error (PAE) is an AlphaFold confidence matrix: entry (i, j) is the expected error in the position of residue j, in ångströms, when the prediction is superimposed on the true structure at residue i. Low PAE within a block of residues means that block is internally rigid and well-predicted; high PAE between two blocks means their relative placement is uncertain even if each block individually is confident.